Protein AF-A0A352PIX7-F1 (afdb_monomer_lite)

pLDDT: mean 81.4, std 7.2, range [50.66, 93.88]

Sequence (130 aa):
EIPVIWYGVFFGIGRALASLMLVYSGKIRDITTIYSFYKFQLILYAVFILMLATISTWWIVVIAFIVTNAFRWGLSRVDNSYMMDIIRTSKFKATLISTQAQIEHVVAAVTSFGMGFVIERVSYQYGFLY

Radius of gyration: 17.08 Å; chains: 1; bounding box: 42×29×44 Å

Secondary structure (DSSP, 8-state):
---HHHHHHHHHHHHHHHHHHHHHHHHHHHH--HHHHHHHHHHHHHHHHHHHHH---HHHHHHHHHHHHHHHHHHHHHHHHHHHHHHTT-TTHHHHHHHHHHHHHHHHHHHHHHHHHHHHHT-HHHHHH-

Foldseek 3Di:
DDPPVVVVVLVVLLVVLLVVLLVCLVVVLVVDDPVRLVVCVVVVVVVLLVQQLPDPDPVVNSVSVSVVSSVVSNSVNSVVVVLCVVCVDDPCSVVVVVVVVVVVVVVCVVLVVQLVVCCVPPHSNVSSVD

Structure (mmCIF, N/CA/C/O backbone):
data_AF-A0A352PIX7-F1
#
_entry.id   AF-A0A352PIX7-F1
#
loop_
_atom_site.group_PDB
_atom_site.id
_atom_site.type_symbol
_atom_site.label_atom_id
_atom_site.label_alt_id
_atom_site.label_comp_id
_atom_site.label_asym_id
_atom_site.label_entity_id
_atom_site.label_seq_id
_atom_site.pdbx_PDB_ins_code
_atom_site.Cartn_x
_atom_site.Cartn_y
_atom_site.Cartn_z
_atom_site.occupancy
_atom_site.B_iso_or_equiv
_atom_site.auth_seq_id
_atom_site.auth_comp_id
_atom_site.auth_asym_id
_atom_site.auth_atom_id
_atom_site.pdbx_PDB_model_num
ATOM 1 N N . GLU A 1 1 ? 22.999 1.925 -15.319 1.00 50.66 1 GLU A N 1
ATOM 2 C CA . GLU A 1 1 ? 22.885 1.079 -14.113 1.00 50.66 1 GLU A CA 1
ATOM 3 C C . GLU A 1 1 ? 22.719 1.981 -12.901 1.00 50.66 1 GLU A C 1
ATOM 5 O O . GLU A 1 1 ? 23.433 2.973 -12.804 1.00 50.66 1 GLU A O 1
ATOM 10 N N . ILE A 1 2 ? 21.734 1.715 -12.041 1.00 58.56 2 ILE A N 1
ATOM 11 C CA . ILE A 1 2 ? 21.515 2.509 -10.823 1.00 58.56 2 ILE A CA 1
ATOM 12 C C . ILE A 1 2 ? 22.416 1.915 -9.731 1.00 58.56 2 ILE A C 1
ATOM 14 O O . ILE A 1 2 ? 22.267 0.728 -9.433 1.00 58.56 2 ILE A O 1
ATOM 18 N N . PRO A 1 3 ? 23.342 2.688 -9.135 1.00 68.38 3 PRO A N 1
ATOM 19 C CA . PRO A 1 3 ? 24.206 2.182 -8.075 1.00 68.38 3 PRO A CA 1
ATOM 20 C C . PRO A 1 3 ? 23.372 1.643 -6.911 1.00 68.38 3 PRO A C 1
ATOM 22 O O . PRO A 1 3 ? 22.440 2.308 -6.461 1.00 68.38 3 PRO A O 1
ATOM 25 N N . VAL A 1 4 ? 23.742 0.471 -6.386 1.00 66.12 4 VAL A N 1
ATOM 26 C CA . VAL A 1 4 ? 23.018 -0.235 -5.307 1.00 66.12 4 VAL A CA 1
ATOM 27 C C . VAL A 1 4 ? 22.760 0.661 -4.083 1.00 66.12 4 VAL A C 1
ATOM 29 O O . VAL A 1 4 ? 21.733 0.547 -3.418 1.00 66.12 4 VAL A O 1
ATOM 32 N N . ILE A 1 5 ? 23.654 1.624 -3.844 1.00 71.88 5 ILE A N 1
ATOM 33 C CA . ILE A 1 5 ? 23.572 2.629 -2.777 1.00 71.88 5 ILE A CA 1
ATOM 34 C C . ILE A 1 5 ? 22.272 3.450 -2.858 1.00 71.88 5 ILE A C 1
ATOM 36 O O . ILE A 1 5 ? 21.654 3.725 -1.829 1.00 71.88 5 ILE A O 1
ATOM 40 N N . TRP A 1 6 ? 21.805 3.793 -4.062 1.00 74.44 6 TRP A N 1
ATOM 41 C CA . TRP A 1 6 ? 20.588 4.588 -4.238 1.00 74.44 6 TRP A CA 1
ATOM 42 C C . TRP A 1 6 ? 19.328 3.841 -3.797 1.00 74.44 6 TRP A C 1
ATOM 44 O O . TRP A 1 6 ? 18.443 4.463 -3.216 1.00 74.44 6 TRP A O 1
ATOM 54 N N . TYR A 1 7 ? 19.261 2.513 -3.962 1.00 73.75 7 TYR A N 1
ATOM 55 C CA . TYR A 1 7 ? 18.140 1.722 -3.436 1.00 73.75 7 TYR A CA 1
ATOM 56 C C . TYR A 1 7 ? 18.037 1.823 -1.912 1.00 73.75 7 TYR A C 1
ATOM 58 O O . TYR A 1 7 ? 16.937 1.972 -1.383 1.00 73.75 7 TYR A O 1
ATOM 66 N N . GLY A 1 8 ? 19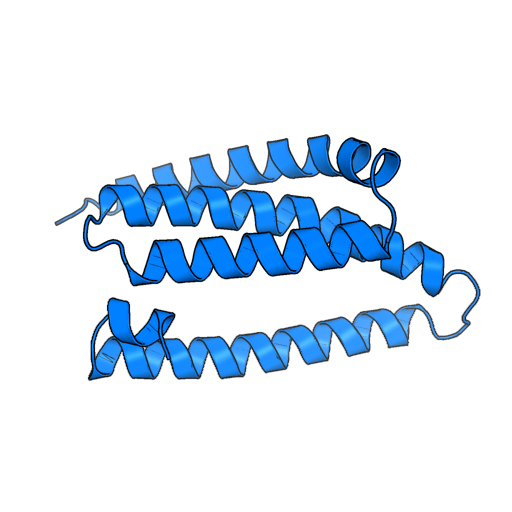.176 1.805 -1.212 1.00 77.00 8 GLY A N 1
ATOM 67 C CA . GLY A 1 8 ? 19.220 1.986 0.240 1.00 77.00 8 GLY A CA 1
ATOM 68 C C . GLY A 1 8 ? 18.703 3.360 0.672 1.00 77.00 8 GLY A C 1
ATOM 69 O O . GLY A 1 8 ? 17.886 3.453 1.588 1.00 77.00 8 GLY A O 1
ATOM 70 N N . VAL A 1 9 ? 19.110 4.419 -0.034 1.00 81.44 9 VAL A N 1
ATOM 71 C CA . VAL A 1 9 ? 18.643 5.792 0.224 1.00 81.44 9 VAL A CA 1
ATOM 72 C C . VAL A 1 9 ? 17.135 5.915 -0.008 1.00 81.44 9 VAL A C 1
ATOM 74 O O . VAL A 1 9 ? 16.418 6.409 0.862 1.00 81.44 9 VAL A O 1
ATOM 77 N N . PHE A 1 10 ? 16.626 5.408 -1.134 1.00 80.44 10 PHE A N 1
ATOM 78 C CA . PHE A 1 10 ? 15.192 5.431 -1.438 1.00 80.44 10 PHE A CA 1
ATOM 79 C C . PHE A 1 10 ? 14.368 4.632 -0.428 1.00 80.44 10 PHE A C 1
ATOM 81 O O . PHE A 1 10 ? 13.299 5.079 -0.009 1.00 80.44 10 PHE A O 1
ATOM 88 N N . PHE A 1 11 ? 14.880 3.487 0.024 1.00 79.00 11 PHE A N 1
ATOM 89 C CA . PHE A 1 11 ? 14.228 2.694 1.058 1.00 79.00 11 PHE A CA 1
ATOM 90 C C . PHE A 1 11 ? 14.185 3.431 2.402 1.00 79.00 11 PHE A C 1
ATOM 92 O O . PHE A 1 11 ? 13.144 3.453 3.059 1.00 79.00 11 PHE A O 1
ATOM 99 N N . GLY A 1 12 ? 15.284 4.087 2.789 1.00 83.94 12 GLY A N 1
ATOM 100 C CA . GLY A 1 12 ? 15.353 4.913 3.996 1.00 83.94 12 GLY A CA 1
ATOM 101 C C . GLY A 1 12 ? 14.356 6.075 3.972 1.00 83.94 12 GLY A C 1
ATOM 102 O O . GLY A 1 12 ? 13.597 6.257 4.925 1.00 83.94 12 GLY A O 1
ATOM 103 N N . ILE A 1 13 ? 14.283 6.804 2.854 1.00 85.75 13 ILE A N 1
ATOM 104 C CA . ILE A 1 13 ? 13.311 7.891 2.653 1.00 85.75 13 ILE A CA 1
ATOM 105 C C . ILE A 1 13 ? 11.877 7.354 2.716 1.00 85.75 13 ILE A C 1
ATOM 107 O O . ILE A 1 13 ? 11.029 7.939 3.389 1.00 85.75 13 ILE A O 1
ATOM 111 N N . GLY A 1 14 ? 11.607 6.209 2.083 1.00 81.81 14 GLY A N 1
ATOM 112 C CA . GLY A 1 14 ? 10.299 5.561 2.151 1.00 81.81 14 GLY A CA 1
ATOM 113 C C . GLY A 1 14 ? 9.887 5.194 3.574 1.00 81.81 14 GLY A C 1
ATOM 114 O O . GLY A 1 14 ? 8.747 5.434 3.965 1.00 81.81 14 GLY A O 1
ATOM 115 N N . ARG A 1 15 ? 10.821 4.692 4.389 1.00 83.12 15 ARG A N 1
ATOM 116 C CA . ARG A 1 15 ? 10.573 4.398 5.808 1.00 83.12 15 ARG A CA 1
ATOM 117 C C . ARG A 1 15 ? 10.323 5.657 6.636 1.00 83.12 15 ARG A C 1
ATOM 119 O O . ARG A 1 15 ? 9.441 5.632 7.491 1.00 83.12 15 ARG A O 1
ATOM 126 N N . ALA A 1 16 ? 11.045 6.743 6.370 1.00 87.19 16 ALA A N 1
ATOM 127 C CA . ALA A 1 16 ? 10.820 8.026 7.035 1.00 87.19 16 ALA A CA 1
ATOM 128 C C . ALA A 1 16 ? 9.445 8.625 6.683 1.00 87.19 16 ALA A C 1
ATOM 130 O O . ALA A 1 16 ? 8.720 9.092 7.556 1.00 87.19 16 ALA A O 1
ATOM 131 N N . LEU A 1 17 ? 9.032 8.555 5.416 1.00 85.19 17 LEU A N 1
ATOM 132 C CA . LEU A 1 17 ? 7.691 8.975 4.997 1.00 85.19 17 LEU A CA 1
ATOM 133 C C . LEU A 1 17 ? 6.595 8.089 5.596 1.00 85.19 17 LEU A C 1
ATOM 135 O O . LEU A 1 17 ? 5.566 8.595 6.040 1.00 85.19 17 LEU A O 1
ATOM 139 N N . ALA A 1 18 ? 6.821 6.776 5.655 1.00 83.31 18 ALA A N 1
ATOM 140 C CA . ALA A 1 18 ? 5.901 5.846 6.297 1.00 83.31 18 ALA A CA 1
ATOM 141 C C . ALA A 1 18 ? 5.740 6.140 7.795 1.00 83.31 18 ALA A C 1
ATOM 143 O O . ALA A 1 18 ? 4.619 6.115 8.299 1.00 83.31 18 ALA A O 1
ATOM 144 N N . SER A 1 19 ? 6.825 6.464 8.507 1.00 84.62 19 SER A N 1
ATOM 145 C CA . SER A 1 19 ? 6.742 6.826 9.926 1.00 84.62 19 SER A CA 1
ATOM 146 C C . SER A 1 19 ? 5.989 8.140 10.140 1.00 84.62 19 SER A C 1
ATOM 148 O O . SER A 1 19 ? 5.140 8.207 11.027 1.00 84.62 19 SER A O 1
ATOM 150 N N . LEU A 1 20 ? 6.207 9.148 9.289 1.00 85.25 20 LEU A N 1
ATOM 151 C CA . LEU A 1 20 ? 5.423 10.385 9.314 1.00 85.25 20 LEU A CA 1
ATOM 152 C C . LEU A 1 20 ? 3.935 10.103 9.091 1.00 85.25 20 LEU A C 1
ATOM 154 O O . LEU A 1 20 ? 3.098 10.559 9.869 1.00 85.25 20 LEU A O 1
ATOM 158 N N . MET A 1 21 ? 3.593 9.297 8.084 1.00 84.69 21 MET A N 1
ATOM 159 C CA . MET A 1 21 ? 2.197 8.941 7.823 1.00 84.69 21 MET A CA 1
ATOM 160 C C . MET A 1 21 ? 1.554 8.132 8.950 1.00 84.69 21 MET A C 1
ATOM 162 O O . MET A 1 21 ? 0.372 8.320 9.237 1.00 84.69 21 MET A O 1
ATOM 166 N N . LEU A 1 22 ? 2.317 7.289 9.648 1.00 82.44 22 LEU A N 1
ATOM 167 C CA . LEU A 1 22 ? 1.840 6.608 10.852 1.00 82.44 22 LEU A CA 1
ATOM 168 C C . LEU A 1 22 ? 1.462 7.600 11.957 1.00 82.44 22 LEU A C 1
ATOM 170 O O . LEU A 1 22 ? 0.445 7.399 12.617 1.00 82.44 22 LEU A O 1
ATOM 174 N N . VAL A 1 23 ? 2.208 8.692 12.134 1.00 83.69 23 VAL A N 1
ATOM 175 C CA . VAL A 1 23 ? 1.843 9.743 13.100 1.00 83.69 23 VAL A CA 1
ATOM 176 C C . VAL A 1 23 ? 0.553 10.456 12.679 1.00 83.69 23 VAL A C 1
ATOM 178 O O . VAL A 1 23 ? -0.327 10.688 13.507 1.00 83.69 23 VAL A O 1
ATOM 181 N N . TYR A 1 24 ? 0.395 10.754 11.388 1.00 81.75 24 TYR A N 1
ATOM 182 C CA . TYR A 1 24 ? -0.816 11.396 10.864 1.00 81.75 24 TYR A CA 1
ATOM 183 C C . TYR A 1 24 ? -2.052 10.485 10.853 1.00 81.75 24 TYR A C 1
ATOM 185 O O . TYR A 1 24 ? -3.174 10.992 10.891 1.00 81.75 24 TYR A O 1
ATOM 193 N N . SER A 1 25 ? -1.870 9.161 10.865 1.00 79.06 25 SER A N 1
ATOM 194 C CA . SER A 1 25 ? -2.962 8.180 10.822 1.00 79.06 25 SER A CA 1
ATOM 195 C C . SER A 1 25 ? -4.009 8.376 11.927 1.00 79.06 25 SER A C 1
ATOM 197 O O . SER A 1 25 ? -5.204 8.229 11.674 1.00 79.06 25 SER A O 1
ATOM 199 N N . GLY A 1 26 ? -3.590 8.802 13.125 1.00 75.94 26 GLY A N 1
ATOM 200 C CA . GLY A 1 26 ? -4.506 9.102 14.229 1.00 75.94 26 GLY A CA 1
ATOM 201 C C . GLY A 1 26 ? -5.500 10.213 13.883 1.00 75.94 26 GLY A C 1
ATOM 202 O O . GLY A 1 26 ? -6.700 10.036 14.056 1.00 75.94 26 GLY A O 1
ATOM 203 N N . LYS A 1 27 ? -5.021 11.308 13.278 1.00 78.50 27 LYS A N 1
ATOM 204 C CA . LYS A 1 27 ? -5.885 12.416 12.836 1.00 78.50 27 LYS A CA 1
ATOM 205 C C . LYS A 1 27 ? -6.834 11.997 11.713 1.00 78.50 27 LYS A C 1
ATOM 207 O O . LYS A 1 27 ? -7.969 12.456 11.670 1.00 78.50 27 LYS A O 1
ATOM 212 N N . ILE A 1 28 ? -6.381 11.128 10.804 1.00 75.50 28 ILE A N 1
ATOM 213 C CA . ILE A 1 28 ? -7.214 10.612 9.704 1.00 75.50 28 ILE A CA 1
ATOM 214 C C . ILE A 1 28 ? -8.399 9.816 10.261 1.00 75.50 28 ILE A C 1
ATOM 216 O O . ILE A 1 28 ? -9.518 9.971 9.770 1.00 75.50 28 ILE A O 1
ATOM 220 N N . ARG A 1 29 ? -8.172 9.009 11.305 1.00 75.62 29 ARG A N 1
ATOM 221 C CA . ARG A 1 29 ? -9.235 8.262 11.991 1.00 75.62 29 ARG A CA 1
ATOM 222 C C . ARG A 1 29 ? -10.282 9.190 12.601 1.00 75.62 29 ARG A C 1
ATOM 224 O O . ARG A 1 29 ? -11.466 8.937 12.420 1.00 75.62 29 ARG A O 1
ATOM 231 N N . ASP A 1 30 ? -9.856 10.244 13.294 1.00 76.62 30 ASP A N 1
ATOM 232 C CA . ASP A 1 30 ? -10.772 11.137 14.021 1.00 76.62 30 ASP A CA 1
ATOM 233 C C . ASP A 1 30 ? -11.720 11.903 13.083 1.00 76.62 30 ASP A C 1
ATOM 235 O O . ASP A 1 30 ? -12.829 12.266 13.469 1.00 76.62 30 ASP A O 1
ATOM 239 N N . ILE A 1 31 ? -11.297 12.124 11.836 1.00 79.06 31 ILE A N 1
ATOM 240 C CA . ILE A 1 31 ? -12.061 12.870 10.828 1.00 79.06 31 ILE A CA 1
ATOM 241 C C . ILE A 1 31 ? -12.936 11.939 9.970 1.00 79.06 31 ILE A C 1
ATOM 243 O O . ILE A 1 31 ? -13.926 12.379 9.384 1.00 79.06 31 ILE A O 1
ATOM 247 N N . THR A 1 32 ? -12.603 10.647 9.883 1.00 77.69 32 THR A N 1
ATOM 248 C CA . THR A 1 32 ? -13.200 9.735 8.897 1.00 77.69 32 THR A CA 1
ATOM 249 C C . THR A 1 32 ? -14.107 8.693 9.556 1.00 77.69 32 THR A C 1
ATOM 251 O O . THR A 1 32 ? -13.811 8.143 10.613 1.00 77.69 32 THR A O 1
ATOM 254 N N . THR A 1 33 ? -15.232 8.373 8.916 1.00 82.50 33 THR A N 1
ATOM 255 C CA . THR A 1 33 ? -16.083 7.236 9.302 1.00 82.50 33 THR A CA 1
ATOM 256 C C . THR A 1 33 ? -15.609 5.943 8.636 1.00 82.50 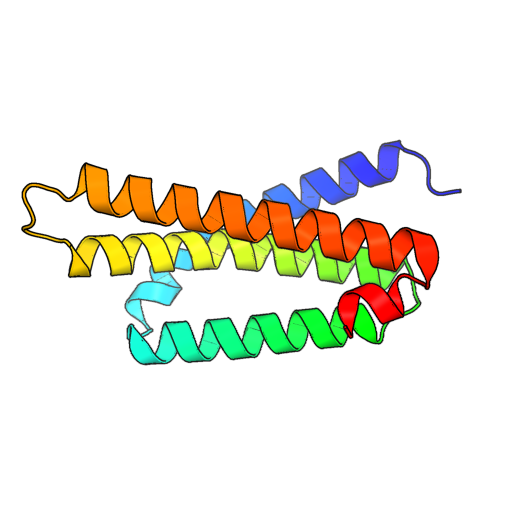33 THR A C 1
ATOM 258 O O . THR A 1 33 ? -15.051 5.982 7.542 1.00 82.50 33 THR A O 1
ATOM 261 N N . ILE A 1 34 ? -15.893 4.785 9.244 1.00 80.44 34 ILE A N 1
ATOM 262 C CA . ILE A 1 34 ? -15.476 3.455 8.747 1.00 80.44 34 ILE A CA 1
ATOM 263 C C . ILE A 1 34 ? -15.799 3.270 7.251 1.00 80.44 34 ILE A C 1
ATOM 265 O O . ILE A 1 34 ? -14.933 2.916 6.456 1.00 80.44 34 ILE A O 1
ATOM 269 N N . TYR A 1 35 ? -17.038 3.565 6.842 1.00 82.19 35 TYR A N 1
ATOM 270 C CA . TYR A 1 35 ? -17.469 3.404 5.448 1.00 82.19 35 TYR A CA 1
ATOM 271 C C . TYR A 1 35 ? -16.758 4.357 4.480 1.00 82.19 35 TYR A C 1
ATOM 273 O O . TYR A 1 35 ? -16.414 3.962 3.366 1.00 82.19 35 TYR A O 1
ATOM 281 N N . SER A 1 36 ? -16.545 5.611 4.888 1.00 84.00 36 SER A N 1
ATOM 282 C CA . SER A 1 36 ? -15.837 6.598 4.067 1.00 84.00 36 SER A CA 1
ATOM 283 C C . SER A 1 36 ? -14.360 6.226 3.916 1.00 84.00 36 SER A C 1
ATOM 285 O O . SER A 1 36 ? -13.802 6.325 2.826 1.00 84.00 36 SER A O 1
ATOM 287 N N . PHE A 1 37 ? -13.756 5.698 4.984 1.00 86.69 37 PHE A N 1
ATOM 288 C CA . PHE A 1 37 ? -12.367 5.262 5.008 1.00 86.69 37 PHE A CA 1
ATOM 289 C C . PHE A 1 37 ? -12.097 4.134 4.007 1.00 86.69 37 PHE A C 1
ATOM 291 O O . PHE A 1 37 ? -11.206 4.271 3.172 1.00 86.69 37 PHE A O 1
ATOM 298 N N . TYR A 1 38 ? -12.900 3.063 4.014 1.00 85.12 38 TYR A N 1
ATOM 299 C CA . TYR A 1 38 ? -12.704 1.957 3.068 1.00 85.12 38 TYR A CA 1
ATOM 300 C C . TYR A 1 38 ? -12.942 2.371 1.611 1.00 85.12 38 TYR A C 1
ATOM 302 O O . TYR A 1 38 ? -12.206 1.935 0.727 1.00 85.12 38 TYR A O 1
ATOM 310 N N . LYS A 1 39 ? -13.918 3.254 1.345 1.00 86.44 39 LYS A N 1
ATOM 311 C CA . LYS A 1 39 ? -14.118 3.818 -0.001 1.00 86.44 39 LYS A CA 1
ATOM 312 C C . LYS A 1 39 ? -12.907 4.630 -0.451 1.00 86.44 39 LYS A C 1
ATOM 314 O O . LYS A 1 39 ? -12.423 4.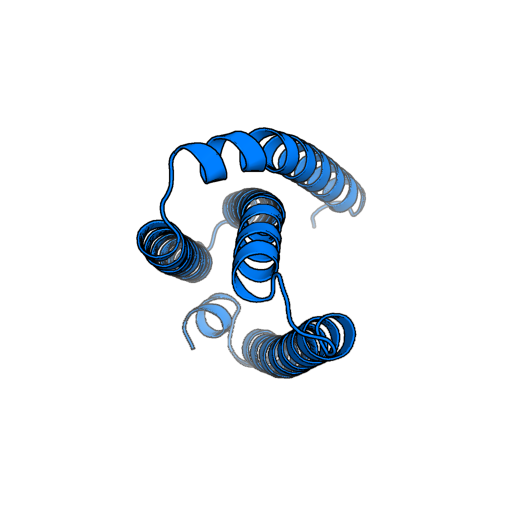432 -1.562 1.00 86.44 39 LYS A O 1
ATOM 319 N N . PHE A 1 40 ? -12.410 5.514 0.412 1.00 87.75 40 PHE A N 1
ATOM 320 C CA . PHE A 1 40 ? -11.224 6.317 0.135 1.00 87.75 40 PHE A CA 1
ATOM 321 C C . PHE A 1 40 ? -9.998 5.435 -0.117 1.00 87.75 40 PHE A C 1
ATOM 323 O O . PHE A 1 40 ? -9.305 5.626 -1.111 1.00 87.75 40 PHE A O 1
ATOM 330 N N . GLN A 1 41 ? -9.767 4.432 0.731 1.00 87.19 41 GLN A N 1
ATOM 331 C CA . GLN A 1 41 ? -8.655 3.495 0.602 1.00 87.19 41 GLN A CA 1
ATOM 332 C C . GLN A 1 41 ? -8.707 2.722 -0.723 1.00 87.19 41 GLN A C 1
ATOM 334 O O . GLN A 1 41 ? -7.687 2.600 -1.399 1.00 87.19 41 GLN A O 1
ATOM 339 N N . LEU A 1 42 ? -9.887 2.236 -1.118 1.00 87.12 42 LEU A N 1
ATOM 340 C CA . LEU A 1 42 ? -10.070 1.514 -2.377 1.00 87.12 42 LEU A CA 1
ATOM 341 C C . LEU A 1 42 ? -9.783 2.410 -3.587 1.00 87.12 42 LEU A C 1
ATOM 343 O O . LEU A 1 42 ? -9.020 2.019 -4.468 1.00 87.12 42 LEU A O 1
ATOM 347 N N . ILE A 1 43 ? -10.346 3.623 -3.609 1.00 89.62 43 ILE A N 1
ATOM 348 C CA . ILE A 1 43 ? -10.116 4.591 -4.691 1.00 89.62 43 ILE A CA 1
ATOM 349 C C . ILE A 1 43 ? -8.631 4.958 -4.766 1.00 89.62 43 ILE A C 1
ATOM 351 O O . ILE A 1 43 ? -8.049 4.952 -5.847 1.00 89.62 43 ILE A O 1
ATOM 355 N N . LEU A 1 44 ? -8.001 5.235 -3.622 1.00 89.06 44 LEU A N 1
ATOM 356 C CA . LEU A 1 44 ? -6.600 5.633 -3.554 1.00 89.06 44 LEU A CA 1
ATOM 357 C C . LEU A 1 44 ? -5.671 4.543 -4.105 1.00 89.06 44 LEU A C 1
ATOM 359 O O . LEU A 1 44 ? -4.804 4.839 -4.926 1.00 89.06 44 LEU A O 1
ATOM 363 N N . TYR A 1 45 ? -5.855 3.281 -3.701 1.00 88.12 45 TYR A N 1
ATOM 364 C CA . TYR A 1 45 ? -5.026 2.191 -4.220 1.00 88.12 45 TYR A CA 1
ATOM 365 C C . TYR A 1 45 ? -5.300 1.882 -5.688 1.00 88.12 45 TYR A C 1
ATOM 367 O O . TYR A 1 45 ? -4.349 1.604 -6.414 1.00 88.12 45 TYR A O 1
ATOM 375 N N . ALA A 1 46 ? -6.548 1.982 -6.152 1.00 86.88 46 ALA A N 1
ATOM 376 C CA . ALA A 1 46 ? -6.854 1.844 -7.574 1.00 86.88 46 ALA A CA 1
ATOM 377 C C . ALA A 1 46 ? -6.116 2.907 -8.405 1.00 86.88 46 ALA A C 1
ATOM 379 O O . ALA A 1 46 ? -5.501 2.584 -9.420 1.00 86.88 46 ALA A O 1
ATOM 380 N N . VAL A 1 47 ? -6.095 4.159 -7.933 1.00 88.00 47 VAL A N 1
ATOM 381 C CA . VAL A 1 47 ? -5.334 5.244 -8.567 1.00 88.00 47 VAL A CA 1
ATOM 382 C C . VAL A 1 47 ? -3.833 4.953 -8.554 1.00 88.00 47 VAL A C 1
ATOM 384 O O . VAL A 1 47 ? -3.185 5.127 -9.583 1.00 88.00 47 VAL A O 1
ATOM 387 N N . PHE A 1 48 ? -3.269 4.470 -7.441 1.00 86.75 48 PHE A N 1
ATOM 388 C CA . PHE A 1 48 ? -1.846 4.115 -7.392 1.00 86.75 48 PHE A CA 1
ATOM 389 C C . PHE A 1 48 ? -1.481 2.977 -8.350 1.00 86.75 48 PHE A C 1
ATOM 391 O O . PHE A 1 48 ? -0.444 3.059 -9.005 1.00 86.75 48 PHE A O 1
ATOM 398 N N . ILE A 1 49 ? -2.325 1.950 -8.479 1.00 84.50 49 ILE A N 1
ATOM 399 C CA . ILE A 1 49 ? -2.096 0.847 -9.422 1.00 84.50 49 ILE A CA 1
ATOM 400 C C . ILE A 1 49 ? -2.124 1.362 -10.866 1.00 84.50 49 ILE A C 1
ATOM 402 O O . ILE A 1 49 ? -1.187 1.106 -11.619 1.00 84.50 49 ILE A O 1
ATOM 406 N N . LEU A 1 50 ? -3.134 2.157 -11.239 1.00 84.44 50 LEU A N 1
ATOM 407 C CA . LEU A 1 50 ? -3.222 2.755 -12.578 1.00 84.44 50 LEU A CA 1
ATOM 408 C C . LEU A 1 50 ? -2.039 3.684 -12.882 1.00 84.44 50 LEU A C 1
ATOM 410 O O . LEU A 1 50 ? -1.516 3.700 -14.000 1.00 84.44 50 LEU A O 1
ATOM 414 N N . MET A 1 51 ? -1.596 4.445 -11.881 1.00 83.94 51 MET A N 1
ATOM 415 C CA . MET A 1 51 ? -0.426 5.309 -11.989 1.00 83.94 51 MET A CA 1
ATOM 416 C C . MET A 1 51 ? 0.838 4.480 -12.254 1.00 83.94 51 MET A C 1
ATOM 418 O O . MET A 1 51 ? 1.592 4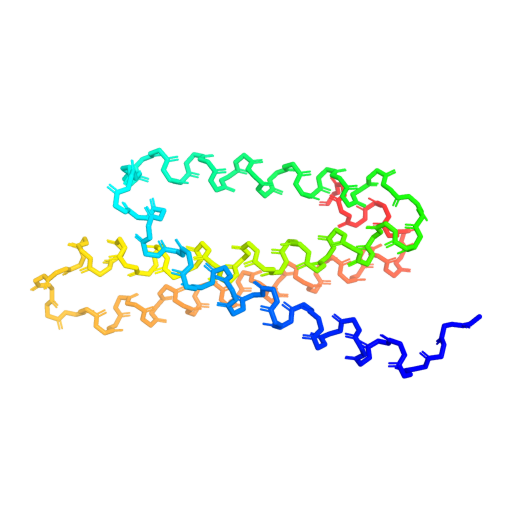.793 -13.170 1.00 83.94 51 MET A O 1
ATOM 422 N N . LEU A 1 52 ? 1.057 3.391 -11.512 1.00 81.56 52 LEU A N 1
ATOM 423 C CA . LEU A 1 52 ? 2.204 2.504 -11.733 1.00 81.56 52 LEU A CA 1
ATOM 424 C C . LEU A 1 52 ? 2.140 1.781 -13.087 1.00 81.56 52 LEU A C 1
ATOM 426 O O . LEU A 1 52 ? 3.176 1.606 -13.723 1.00 81.56 52 LEU A O 1
ATOM 430 N N . ALA A 1 53 ? 0.946 1.426 -13.566 1.00 79.12 53 ALA A N 1
ATOM 431 C CA . ALA A 1 53 ? 0.766 0.746 -14.848 1.00 79.12 53 ALA A CA 1
ATOM 432 C C . ALA A 1 53 ? 1.083 1.633 -16.070 1.00 79.12 53 ALA A C 1
ATOM 434 O O . ALA A 1 53 ? 1.547 1.139 -17.097 1.00 79.12 53 ALA A O 1
ATOM 435 N N . THR A 1 54 ? 0.839 2.943 -15.977 1.00 79.62 54 THR A N 1
ATOM 436 C CA . THR A 1 54 ? 0.968 3.881 -17.111 1.00 79.62 54 THR A CA 1
ATOM 437 C C . THR A 1 54 ? 2.346 4.535 -17.226 1.00 79.62 54 THR A C 1
ATOM 439 O O . THR A 1 54 ? 2.704 5.042 -18.290 1.00 79.62 54 THR A O 1
ATOM 442 N N . ILE A 1 55 ? 3.148 4.517 -16.163 1.00 81.50 55 ILE A N 1
ATOM 443 C CA . ILE A 1 55 ? 4.421 5.239 -16.103 1.00 81.50 55 ILE A CA 1
ATOM 444 C C . ILE A 1 55 ? 5.576 4.344 -16.559 1.00 81.50 55 ILE A C 1
ATOM 446 O O . ILE A 1 55 ? 5.827 3.284 -15.997 1.00 81.50 55 ILE A O 1
ATOM 450 N N . SER A 1 56 ? 6.333 4.807 -17.555 1.00 70.25 56 SER A N 1
ATOM 451 C CA . SER A 1 56 ? 7.546 4.141 -18.061 1.00 70.25 56 SER A CA 1
ATOM 452 C C . SER A 1 56 ? 8.850 4.721 -17.492 1.00 70.25 56 SER A C 1
ATOM 454 O O . SER A 1 56 ? 9.910 4.102 -17.590 1.00 70.25 56 SER A O 1
ATOM 456 N N . THR A 1 57 ? 8.796 5.904 -16.874 1.00 79.75 57 THR A N 1
ATOM 457 C CA . THR A 1 57 ? 9.976 6.599 -16.341 1.00 79.75 57 THR A CA 1
ATOM 458 C C . THR A 1 57 ? 10.372 6.059 -14.968 1.00 79.75 57 THR A C 1
ATOM 460 O O . THR A 1 57 ? 9.651 6.247 -13.987 1.00 79.75 57 THR A O 1
ATOM 463 N N . TRP A 1 58 ? 11.569 5.478 -14.865 1.00 75.38 58 TRP A N 1
ATOM 464 C CA . TRP A 1 58 ? 12.043 4.810 -13.645 1.00 75.38 58 TRP A CA 1
ATOM 465 C C . TRP A 1 58 ? 12.041 5.695 -12.385 1.00 75.38 58 TRP A C 1
ATOM 467 O O . TRP A 1 58 ? 11.625 5.238 -11.324 1.00 75.38 58 TRP A O 1
ATOM 477 N N . TRP A 1 59 ? 12.440 6.970 -12.485 1.00 76.38 59 TRP A N 1
ATOM 478 C CA . TRP A 1 59 ? 12.434 7.896 -11.340 1.00 76.38 59 TRP A CA 1
ATOM 479 C C . TRP A 1 59 ? 11.028 8.093 -10.768 1.00 76.38 59 TRP A C 1
ATOM 481 O O . TRP A 1 59 ? 10.840 8.140 -9.554 1.00 76.38 59 TRP A O 1
ATOM 491 N N . ILE A 1 60 ? 10.032 8.191 -11.650 1.00 80.00 60 ILE A N 1
ATOM 492 C CA . ILE A 1 60 ? 8.646 8.434 -11.257 1.00 80.00 60 ILE A CA 1
ATOM 493 C C . ILE A 1 60 ? 8.058 7.171 -10.618 1.00 80.00 60 ILE A C 1
ATOM 495 O O . ILE A 1 60 ? 7.357 7.272 -9.615 1.00 80.00 60 ILE A O 1
ATOM 499 N N . VAL A 1 61 ? 8.420 5.985 -11.120 1.00 79.94 61 VAL A N 1
ATOM 500 C CA . VAL A 1 61 ? 8.059 4.699 -10.502 1.00 79.94 61 VAL A CA 1
ATOM 501 C C . VAL A 1 61 ? 8.593 4.601 -9.071 1.00 79.94 61 VAL A C 1
ATOM 503 O O . VAL A 1 61 ? 7.852 4.226 -8.164 1.00 79.94 61 VAL A O 1
ATOM 506 N N . VAL A 1 62 ? 9.853 4.984 -8.837 1.00 80.50 62 VAL A N 1
ATOM 507 C CA . VAL A 1 62 ? 10.458 4.951 -7.492 1.00 80.50 62 VAL A CA 1
ATOM 508 C C . VAL A 1 62 ? 9.727 5.891 -6.531 1.00 80.50 62 VAL A C 1
ATOM 510 O O . VAL A 1 62 ? 9.399 5.494 -5.412 1.00 80.50 62 VAL A O 1
ATOM 513 N N . ILE A 1 63 ? 9.425 7.118 -6.962 1.00 83.62 63 ILE A N 1
ATOM 514 C CA . ILE A 1 63 ? 8.683 8.086 -6.141 1.00 83.62 63 ILE A CA 1
ATOM 515 C C . ILE A 1 63 ? 7.267 7.575 -5.853 1.00 83.62 63 ILE A C 1
ATOM 517 O O . ILE A 1 63 ? 6.837 7.580 -4.699 1.00 83.62 63 ILE A O 1
ATOM 521 N N . ALA A 1 64 ? 6.558 7.081 -6.870 1.00 84.88 64 ALA A N 1
ATOM 522 C CA . ALA A 1 64 ? 5.222 6.515 -6.712 1.00 84.88 64 ALA A CA 1
ATOM 523 C C . ALA A 1 64 ? 5.225 5.319 -5.749 1.00 84.88 64 ALA A C 1
ATOM 525 O O . ALA A 1 64 ? 4.341 5.208 -4.899 1.00 84.88 64 ALA A O 1
ATOM 526 N N . PHE A 1 65 ? 6.251 4.466 -5.808 1.00 82.31 65 PHE A N 1
ATOM 527 C CA . PHE A 1 65 ? 6.420 3.348 -4.884 1.00 82.31 65 PHE A CA 1
ATOM 528 C C . PHE A 1 65 ? 6.636 3.817 -3.441 1.00 82.31 65 PHE A C 1
ATOM 530 O O . PHE A 1 65 ? 5.983 3.309 -2.529 1.00 82.31 65 PHE A O 1
ATOM 537 N N . ILE A 1 66 ? 7.503 4.812 -3.226 1.00 86.12 66 ILE A N 1
ATOM 538 C CA . ILE A 1 66 ? 7.743 5.418 -1.907 1.00 86.12 66 ILE A CA 1
ATOM 539 C C . ILE A 1 66 ? 6.439 5.967 -1.319 1.00 86.12 66 ILE A C 1
ATOM 541 O O . ILE A 1 66 ? 6.101 5.671 -0.170 1.00 86.12 66 ILE A O 1
ATOM 545 N N . VAL A 1 67 ? 5.689 6.729 -2.116 1.00 86.88 67 VAL A N 1
ATOM 546 C CA . VAL A 1 67 ? 4.415 7.325 -1.701 1.00 86.88 67 VAL A CA 1
ATOM 547 C C . VAL A 1 67 ? 3.396 6.233 -1.374 1.00 86.88 67 VAL A C 1
ATOM 549 O O . VAL A 1 67 ? 2.822 6.237 -0.286 1.00 86.88 67 VAL A O 1
ATOM 552 N N . THR A 1 68 ? 3.232 5.249 -2.259 1.00 86.75 68 THR A N 1
ATOM 553 C CA . THR A 1 68 ? 2.311 4.119 -2.055 1.00 86.75 68 THR A CA 1
ATOM 554 C C . THR A 1 68 ? 2.649 3.355 -0.775 1.00 86.75 68 THR A C 1
ATOM 556 O O . THR A 1 68 ? 1.758 3.010 0.001 1.00 86.75 68 THR A O 1
ATOM 559 N N . ASN A 1 69 ? 3.939 3.130 -0.503 1.00 86.19 69 ASN A N 1
ATOM 560 C CA . ASN A 1 69 ? 4.392 2.461 0.712 1.00 86.19 69 ASN A CA 1
ATOM 561 C C . ASN A 1 69 ? 4.041 3.274 1.968 1.00 86.19 69 ASN A C 1
ATOM 563 O O . ASN A 1 69 ? 3.500 2.722 2.925 1.00 86.19 69 ASN A O 1
ATOM 567 N N . ALA A 1 70 ? 4.280 4.588 1.947 1.00 86.31 70 ALA A N 1
ATOM 568 C CA . ALA A 1 70 ? 3.967 5.467 3.069 1.00 86.31 70 ALA A CA 1
ATOM 569 C C . ALA A 1 70 ? 2.464 5.492 3.389 1.00 86.31 70 ALA A C 1
ATOM 571 O O . ALA A 1 70 ? 2.077 5.332 4.550 1.00 86.31 70 ALA A O 1
ATOM 572 N N . PHE A 1 71 ? 1.616 5.611 2.362 1.00 86.75 71 PHE A N 1
ATOM 573 C CA . PHE A 1 71 ? 0.164 5.514 2.521 1.00 86.75 71 PHE A CA 1
ATOM 574 C C . PHE A 1 71 ? -0.264 4.137 3.029 1.00 86.75 71 PHE A C 1
ATOM 576 O O . PHE A 1 71 ? -1.115 4.063 3.914 1.00 86.75 71 PHE A O 1
ATOM 583 N N . ARG A 1 72 ? 0.362 3.055 2.548 1.00 87.12 72 ARG A N 1
ATOM 584 C CA . ARG A 1 72 ? 0.068 1.695 3.012 1.00 87.12 72 ARG A CA 1
ATOM 585 C C . ARG A 1 72 ? 0.263 1.528 4.509 1.00 87.12 72 ARG A C 1
ATOM 587 O O . ARG A 1 72 ? -0.630 1.016 5.184 1.00 87.12 72 ARG A O 1
ATOM 594 N N . TRP A 1 73 ? 1.393 1.987 5.037 1.00 84.69 73 TRP A N 1
ATOM 595 C CA . TRP A 1 73 ? 1.651 1.936 6.475 1.00 84.69 73 TRP A CA 1
ATOM 596 C C . TRP A 1 73 ? 0.701 2.838 7.268 1.00 84.69 73 TRP A C 1
ATOM 598 O O . TRP A 1 73 ? 0.133 2.389 8.263 1.00 84.69 73 TRP A O 1
ATOM 608 N N . GLY A 1 74 ? 0.485 4.077 6.814 1.00 84.88 74 GLY A N 1
ATOM 609 C CA . GLY A 1 74 ? -0.412 5.021 7.483 1.00 84.88 74 GLY A CA 1
ATOM 610 C C . GLY A 1 74 ? -1.854 4.514 7.578 1.00 84.88 74 GLY A C 1
ATOM 611 O O . GLY A 1 74 ? -2.433 4.494 8.662 1.00 84.88 74 GLY A O 1
ATOM 612 N N . LEU A 1 75 ? -2.424 4.046 6.464 1.00 86.31 75 LEU A N 1
ATOM 613 C CA . LEU A 1 75 ? -3.809 3.568 6.403 1.00 86.31 75 LEU A CA 1
ATOM 614 C C . LEU A 1 75 ? -3.997 2.229 7.128 1.00 86.31 75 LEU A C 1
ATOM 616 O O . LEU A 1 75 ? -5.000 2.053 7.813 1.00 86.31 75 LEU A O 1
ATOM 620 N N . SER A 1 76 ? -3.018 1.318 7.075 1.00 85.94 76 SER A N 1
ATOM 621 C CA . SER A 1 76 ? -3.088 0.044 7.809 1.00 85.94 76 SER A CA 1
ATOM 622 C C . SER A 1 76 ? -3.238 0.245 9.324 1.00 85.94 76 SER A C 1
ATOM 624 O O . SER A 1 76 ? -3.893 -0.548 10.003 1.00 85.94 76 SER A O 1
ATOM 626 N N . ARG A 1 77 ? -2.684 1.328 9.888 1.00 85.00 77 ARG A N 1
ATOM 627 C CA . ARG A 1 77 ? -2.871 1.646 11.311 1.00 85.00 77 ARG A CA 1
ATOM 628 C C . ARG A 1 77 ? -4.313 2.036 11.636 1.00 85.00 77 ARG A C 1
ATOM 630 O O . ARG A 1 77 ? -4.820 1.643 12.687 1.00 85.00 77 ARG A O 1
ATOM 637 N N . VAL A 1 78 ? -4.955 2.786 10.745 1.00 85.25 78 VAL A N 1
ATOM 638 C CA . VAL A 1 78 ? -6.357 3.201 10.880 1.00 85.25 78 VAL A CA 1
ATOM 639 C C . VAL A 1 78 ? -7.287 1.995 10.745 1.00 85.25 78 VAL A C 1
ATOM 641 O O . VAL A 1 78 ? -8.153 1.799 11.594 1.00 85.25 78 VAL A O 1
ATOM 644 N N . ASP A 1 79 ? -7.043 1.144 9.749 1.00 85.19 79 ASP A N 1
ATOM 645 C CA . ASP A 1 79 ? -7.783 -0.099 9.509 1.00 85.19 79 ASP A CA 1
ATOM 646 C C . ASP A 1 79 ? -7.755 -1.035 10.729 1.00 85.19 79 ASP A C 1
ATOM 648 O O . ASP A 1 79 ? -8.796 -1.408 11.272 1.00 85.19 79 ASP A O 1
ATOM 652 N N . ASN A 1 80 ? -6.559 -1.291 11.271 1.00 85.06 80 ASN A N 1
ATOM 653 C CA . ASN A 1 80 ? -6.396 -2.059 12.506 1.00 85.06 80 ASN A CA 1
ATOM 654 C C . ASN A 1 80 ? -7.165 -1.450 13.686 1.00 85.06 80 ASN A C 1
ATOM 656 O O . ASN A 1 80 ? -7.687 -2.181 14.529 1.00 85.06 80 ASN A O 1
ATOM 660 N N . SER A 1 81 ? -7.238 -0.118 13.763 1.00 84.19 81 SER A N 1
ATOM 661 C CA . SER A 1 81 ? -7.986 0.563 14.815 1.00 84.19 81 SER A CA 1
ATOM 662 C C . SER A 1 81 ? -9.494 0.352 14.675 1.00 84.19 81 SER A C 1
ATOM 664 O O . SER A 1 81 ? -10.145 0.064 15.678 1.00 84.19 81 SER A O 1
ATOM 666 N N . TYR A 1 82 ? -10.046 0.454 13.462 1.00 84.38 82 TYR A N 1
ATOM 667 C CA . TYR A 1 82 ? -11.466 0.184 13.217 1.00 84.38 82 TYR A CA 1
ATOM 668 C C . TYR A 1 82 ? -11.817 -1.285 13.451 1.00 84.38 82 TYR A C 1
ATOM 670 O O . TYR A 1 82 ? -12.827 -1.578 14.089 1.00 84.38 82 TYR A O 1
ATOM 678 N N . MET A 1 83 ? -10.956 -2.215 13.032 1.00 82.62 83 MET A N 1
ATOM 679 C CA . MET A 1 83 ? -11.121 -3.638 13.330 1.00 82.62 83 MET A CA 1
ATOM 680 C C . MET A 1 83 ? -11.195 -3.889 14.845 1.00 82.62 83 MET A C 1
ATOM 682 O O . MET A 1 83 ? -12.040 -4.648 15.323 1.00 82.62 83 MET A O 1
ATOM 686 N N . MET A 1 84 ? -10.350 -3.212 15.626 1.00 84.88 84 MET A N 1
ATOM 687 C CA . MET A 1 84 ? -10.351 -3.329 17.086 1.00 84.88 84 MET A CA 1
ATOM 688 C C . MET A 1 84 ? -11.642 -2.804 17.726 1.00 84.88 84 MET A C 1
ATOM 690 O O . MET A 1 84 ? -12.105 -3.383 18.714 1.00 84.88 84 MET A O 1
ATOM 694 N N . ASP A 1 85 ? -12.220 -1.742 17.159 1.00 82.62 85 ASP A N 1
ATOM 695 C CA . ASP A 1 85 ? -13.502 -1.180 17.590 1.00 82.62 85 ASP A CA 1
ATOM 696 C C . ASP A 1 85 ? -14.677 -2.117 17.271 1.00 82.62 85 ASP A C 1
ATOM 698 O O . ASP A 1 85 ? -15.573 -2.264 18.101 1.00 82.62 85 ASP A O 1
ATOM 702 N N . ILE A 1 86 ? -14.650 -2.798 16.119 1.00 80.75 86 ILE A N 1
ATOM 703 C CA . ILE A 1 86 ? -15.684 -3.761 15.704 1.00 80.75 86 ILE A CA 1
ATOM 704 C C . ILE A 1 86 ? -15.634 -5.030 16.565 1.00 80.75 86 ILE A C 1
ATOM 706 O O . ILE A 1 86 ? -16.664 -5.511 17.033 1.00 80.75 86 ILE A O 1
ATOM 710 N N . ILE A 1 87 ? -14.437 -5.573 16.809 1.00 81.19 87 ILE A N 1
ATOM 711 C CA . ILE A 1 87 ? -14.270 -6.846 17.527 1.00 81.19 87 ILE A CA 1
ATOM 712 C C . ILE A 1 87 ? -14.469 -6.689 19.047 1.00 81.19 87 ILE A C 1
ATOM 714 O O . ILE A 1 87 ? -14.742 -7.690 19.708 1.00 81.19 87 ILE A O 1
ATOM 718 N N . ARG A 1 88 ? -14.328 -5.461 19.589 1.00 71.44 88 ARG A N 1
ATOM 719 C CA . ARG A 1 88 ? -14.402 -4.990 20.998 1.00 71.44 88 ARG A CA 1
ATOM 720 C C . ARG A 1 88 ? -14.638 -6.023 22.117 1.00 71.44 88 ARG A C 1
ATOM 722 O O . ARG A 1 88 ? -13.856 -6.037 23.063 1.00 71.44 88 ARG A O 1
ATOM 729 N N . THR A 1 89 ? -15.691 -6.840 22.055 1.00 68.69 89 THR A N 1
ATOM 730 C CA . THR A 1 89 ? -16.160 -7.731 23.134 1.00 68.69 89 THR A CA 1
ATOM 731 C C . THR A 1 89 ? -15.991 -9.240 22.886 1.00 68.69 89 THR A C 1
ATOM 733 O O . THR A 1 89 ? -16.314 -10.036 23.767 1.00 68.69 89 THR A O 1
ATOM 736 N N . SER A 1 90 ? -15.490 -9.679 21.725 1.00 75.75 90 SER A N 1
ATOM 737 C CA . SER A 1 90 ? -15.399 -11.114 21.404 1.00 75.75 90 SER A CA 1
ATOM 738 C C . SER A 1 90 ? -14.311 -11.841 22.207 1.00 75.75 90 SER A C 1
ATOM 740 O O . SER A 1 90 ? -13.145 -11.440 22.200 1.00 75.75 90 SER A O 1
ATOM 742 N N . LYS A 1 91 ? -14.655 -12.987 22.820 1.00 77.69 91 LYS A N 1
ATOM 743 C CA . LYS A 1 91 ? -13.688 -13.895 23.478 1.00 77.69 91 LYS A CA 1
ATOM 744 C C . LYS A 1 91 ? -12.637 -14.456 22.510 1.00 77.69 91 LYS A C 1
ATOM 746 O O . LYS A 1 91 ? -11.542 -14.798 22.938 1.00 77.69 91 LYS A O 1
ATOM 751 N N . PHE A 1 92 ? -12.945 -14.507 21.212 1.00 82.06 92 PHE A N 1
ATOM 752 C CA . PHE A 1 92 ? -12.059 -15.022 20.160 1.00 82.06 92 PHE A CA 1
ATOM 753 C C . PHE A 1 92 ? -11.317 -13.915 19.399 1.00 82.06 92 PHE A C 1
ATOM 755 O O . PHE A 1 92 ? -10.837 -14.136 18.291 1.00 82.06 92 PHE A O 1
ATOM 762 N N . LYS A 1 93 ? -11.209 -12.712 19.976 1.00 82.56 93 LYS A N 1
ATOM 763 C CA . LYS A 1 93 ? -10.567 -11.545 19.352 1.00 82.56 93 LYS A CA 1
ATOM 764 C C . LYS A 1 93 ? -9.183 -11.844 18.771 1.00 82.56 93 LYS A C 1
ATOM 766 O O . LYS A 1 93 ? -8.916 -11.488 17.628 1.00 82.56 93 LYS A O 1
ATOM 771 N N . ALA A 1 94 ? -8.323 -12.509 19.542 1.00 83.06 94 ALA A N 1
ATOM 772 C CA . ALA A 1 94 ? -6.973 -12.850 19.098 1.00 83.06 94 ALA A CA 1
ATOM 773 C C . ALA A 1 94 ? -6.989 -13.791 17.881 1.00 83.06 94 ALA A C 1
ATOM 775 O O . ALA A 1 94 ? -6.2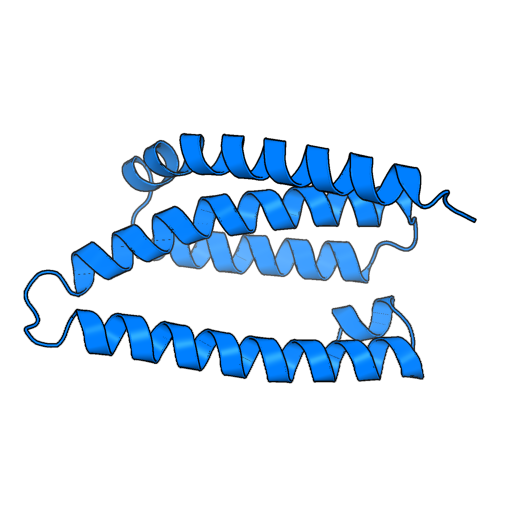44 -13.574 16.931 1.00 83.06 94 ALA A O 1
ATOM 776 N N . THR A 1 95 ? -7.881 -14.786 17.886 1.00 86.62 95 THR A N 1
ATOM 777 C CA . THR A 1 95 ? -8.050 -15.743 16.786 1.00 86.62 95 THR A CA 1
ATOM 778 C C . THR A 1 95 ? -8.604 -15.083 15.528 1.00 86.62 95 THR A C 1
ATOM 780 O O . THR A 1 95 ? -8.158 -15.391 14.428 1.00 86.62 95 THR A O 1
ATOM 783 N N . LEU A 1 96 ? -9.556 -14.156 15.664 1.00 84.44 96 LEU A N 1
ATOM 784 C CA . LEU A 1 96 ? -10.119 -13.427 14.524 1.00 84.44 96 LEU A CA 1
ATOM 785 C C . LEU A 1 96 ? -9.057 -12.564 13.835 1.00 84.44 96 LEU A C 1
ATOM 787 O O . LEU A 1 96 ? -8.894 -12.648 12.621 1.00 84.44 96 LEU A O 1
ATOM 791 N N . ILE A 1 97 ? -8.282 -11.810 14.619 1.00 85.81 97 ILE A N 1
ATOM 792 C CA . ILE A 1 97 ? -7.198 -10.967 14.098 1.00 85.81 97 ILE A CA 1
ATOM 793 C C . ILE A 1 97 ? -6.118 -11.825 13.426 1.00 85.81 97 ILE A C 1
ATOM 795 O O . ILE A 1 97 ? -5.658 -11.498 12.334 1.00 85.81 97 ILE A O 1
ATOM 799 N N . SER A 1 98 ? -5.719 -12.941 14.045 1.00 86.69 98 SER A N 1
ATOM 800 C CA . SER A 1 98 ? -4.682 -13.809 13.476 1.00 86.69 98 SER A CA 1
ATOM 801 C C . SER A 1 98 ? -5.144 -14.546 12.219 1.00 86.69 98 SER A C 1
ATOM 803 O O . SER A 1 98 ? -4.339 -14.769 11.317 1.00 86.69 98 SER A O 1
ATOM 805 N N . THR A 1 99 ? -6.423 -14.917 12.135 1.00 87.88 99 THR A N 1
ATOM 806 C CA . THR A 1 99 ? -6.995 -15.559 10.943 1.00 87.88 99 THR A CA 1
ATOM 807 C C . THR A 1 99 ? -7.051 -14.577 9.780 1.00 87.88 99 THR A C 1
ATOM 809 O O . THR A 1 99 ? -6.639 -14.921 8.676 1.00 87.88 99 THR A O 1
ATOM 812 N N . GLN A 1 100 ? -7.479 -13.335 10.026 1.00 87.38 100 GLN A N 1
ATOM 813 C CA . GLN A 1 100 ? -7.452 -12.291 9.003 1.00 87.38 100 GLN A CA 1
ATOM 814 C C . GLN A 1 100 ? -6.031 -12.054 8.481 1.00 87.38 100 GLN A C 1
ATOM 816 O O . GLN A 1 100 ? -5.817 -12.090 7.272 1.00 87.38 100 GLN A O 1
ATOM 821 N N . ALA A 1 101 ? -5.050 -11.886 9.373 1.00 86.88 101 ALA A N 1
ATOM 822 C CA . ALA A 1 101 ? -3.660 -11.683 8.969 1.00 86.88 101 ALA A CA 1
ATOM 823 C C . ALA A 1 101 ? -3.125 -12.852 8.119 1.00 86.88 101 ALA A C 1
ATOM 825 O O . ALA A 1 101 ? -2.420 -12.639 7.135 1.00 86.88 101 ALA A O 1
ATOM 826 N N . GLN A 1 102 ? -3.491 -14.095 8.449 1.00 91.62 102 GLN A N 1
ATOM 827 C CA . GLN A 1 102 ? -3.124 -15.263 7.643 1.00 91.62 102 GLN A CA 1
ATOM 828 C C . GLN A 1 102 ? -3.737 -15.216 6.241 1.00 91.62 102 GLN A C 1
ATOM 830 O O . GLN A 1 102 ? -3.025 -15.458 5.268 1.00 91.62 102 GLN A O 1
ATOM 835 N N . ILE A 1 103 ? -5.022 -14.868 6.122 1.00 90.69 103 ILE A N 1
ATOM 836 C CA . ILE A 1 103 ? -5.684 -14.707 4.820 1.00 90.69 103 ILE A CA 1
ATOM 837 C C . ILE A 1 103 ? -4.975 -13.623 4.002 1.00 90.69 103 ILE A C 1
ATOM 839 O O . ILE A 1 103 ? -4.652 -13.852 2.838 1.00 90.69 103 ILE A O 1
ATOM 843 N N . GLU A 1 104 ? -4.665 -12.477 4.610 1.00 88.56 104 GLU A N 1
ATOM 844 C CA . GLU A 1 104 ? -3.931 -11.393 3.952 1.00 88.56 104 GLU A CA 1
ATOM 845 C C . GLU A 1 104 ? -2.554 -11.848 3.453 1.00 88.56 104 GLU A C 1
ATOM 847 O O . GLU A 1 104 ? -2.179 -11.540 2.321 1.00 88.56 104 GLU A O 1
ATOM 852 N N . HIS A 1 105 ? -1.807 -12.614 4.253 1.00 90.81 105 HIS A N 1
ATOM 853 C CA . HIS A 1 105 ? -0.509 -13.153 3.847 1.00 90.81 105 HIS A CA 1
ATOM 854 C C . HIS A 1 105 ? -0.617 -14.149 2.691 1.00 90.81 105 HIS A C 1
ATOM 856 O O . HIS A 1 105 ? 0.199 -14.092 1.771 1.00 90.81 105 HIS A O 1
ATOM 862 N N . VAL A 1 106 ? -1.622 -15.028 2.707 1.00 93.88 106 VAL A N 1
ATOM 863 C CA . VAL A 1 106 ? -1.864 -15.985 1.618 1.00 93.88 106 VAL A CA 1
ATOM 864 C C . VAL A 1 106 ? -2.210 -15.247 0.327 1.00 93.88 106 VAL A C 1
ATOM 866 O O . VAL A 1 106 ? -1.586 -15.498 -0.702 1.00 93.88 106 VAL A O 1
ATOM 869 N N . VAL A 1 107 ? -3.141 -14.291 0.382 1.00 90.38 107 VAL A N 1
ATOM 870 C CA . VAL A 1 107 ? -3.515 -13.476 -0.783 1.00 90.38 107 VAL A CA 1
ATOM 871 C C . VAL A 1 107 ? -2.305 -12.701 -1.304 1.00 90.38 107 VAL A C 1
ATOM 873 O O . VAL A 1 107 ? -2.019 -12.741 -2.496 1.00 90.38 107 VAL A O 1
ATOM 876 N N . ALA A 1 108 ? -1.533 -12.057 -0.426 1.00 87.88 108 ALA A N 1
ATOM 877 C CA . ALA A 1 108 ? -0.334 -11.322 -0.821 1.00 87.88 108 ALA A CA 1
ATOM 878 C C . ALA A 1 108 ? 0.729 -12.226 -1.468 1.00 87.88 108 ALA A C 1
ATOM 880 O O . ALA A 1 108 ? 1.384 -11.808 -2.423 1.00 87.88 108 ALA A O 1
ATOM 881 N N . ALA A 1 109 ? 0.898 -13.458 -0.989 1.00 89.12 109 ALA A N 1
ATOM 882 C CA . ALA A 1 109 ? 1.838 -14.412 -1.568 1.00 89.12 109 ALA A CA 1
ATOM 883 C C . ALA A 1 109 ? 1.396 -14.854 -2.970 1.00 89.12 109 ALA A C 1
ATOM 885 O O . ALA A 1 109 ? 2.191 -14.796 -3.905 1.00 89.12 109 ALA A O 1
ATOM 886 N N . VAL A 1 110 ? 0.121 -15.215 -3.138 1.00 90.69 110 VAL A N 1
ATOM 887 C CA . VAL A 1 110 ? -0.433 -15.627 -4.438 1.00 90.69 110 VAL A CA 1
ATOM 888 C C . VAL A 1 110 ? -0.352 -14.484 -5.450 1.00 90.69 110 VAL A C 1
ATOM 890 O O . VAL A 1 110 ? 0.151 -14.679 -6.555 1.00 90.69 110 VAL A O 1
ATOM 893 N N . THR A 1 111 ? -0.772 -13.278 -5.063 1.00 86.38 111 THR A N 1
ATOM 894 C CA . THR A 1 111 ? -0.741 -12.108 -5.949 1.00 86.38 111 THR A CA 1
ATOM 895 C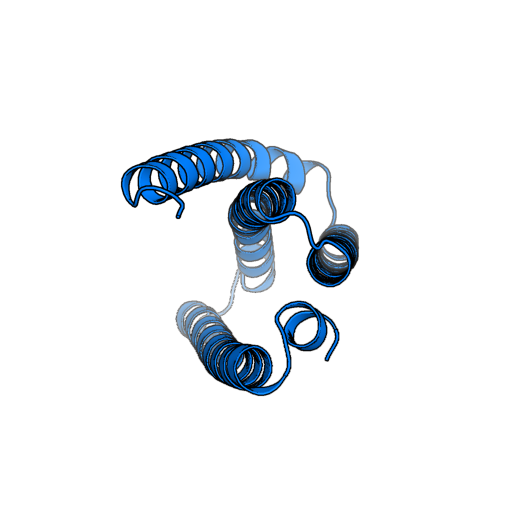 C . THR A 1 111 ? 0.685 -11.687 -6.287 1.00 86.38 111 THR A C 1
ATOM 897 O O . THR A 1 111 ? 0.964 -11.388 -7.443 1.00 86.38 111 THR A O 1
ATOM 900 N N . SER A 1 112 ? 1.612 -11.685 -5.322 1.00 85.25 112 SER A N 1
ATOM 901 C CA . SER A 1 112 ? 3.005 -11.296 -5.595 1.00 85.25 112 SER A CA 1
ATOM 902 C C . SER A 1 112 ? 3.727 -12.303 -6.488 1.00 85.25 112 SER A C 1
ATOM 904 O O . SER A 1 112 ? 4.481 -11.895 -7.369 1.00 85.25 112 SER A O 1
ATOM 906 N N . PHE A 1 113 ? 3.451 -13.599 -6.322 1.00 86.31 113 PHE A N 1
ATOM 907 C CA . PHE A 1 113 ? 3.954 -14.634 -7.218 1.00 86.31 113 PHE A CA 1
ATOM 908 C C . PHE A 1 113 ? 3.376 -14.486 -8.631 1.00 86.31 113 PHE A C 1
ATOM 910 O O . PHE A 1 113 ? 4.130 -14.484 -9.603 1.00 86.31 113 PHE A O 1
ATOM 917 N N . GLY A 1 114 ? 2.056 -14.293 -8.747 1.00 84.69 114 GLY A N 1
ATOM 918 C CA . GLY A 1 114 ? 1.383 -14.067 -10.028 1.00 84.69 114 GLY A CA 1
ATOM 919 C C . GLY A 1 114 ? 1.917 -12.835 -10.759 1.00 84.69 114 GLY A C 1
ATOM 920 O O . GLY A 1 114 ? 2.335 -12.936 -11.911 1.00 84.69 114 GLY A O 1
ATOM 921 N N . MET A 1 115 ? 1.999 -11.694 -10.070 1.00 82.06 115 MET A N 1
ATOM 922 C CA . MET A 1 115 ? 2.569 -10.464 -10.626 1.00 82.06 115 MET A CA 1
ATOM 923 C C . MET A 1 115 ? 4.032 -10.650 -11.032 1.00 82.06 115 MET A C 1
ATOM 925 O O . MET A 1 115 ? 4.407 -10.258 -12.132 1.00 82.06 115 MET A O 1
ATOM 929 N N . GLY A 1 116 ? 4.858 -11.276 -10.187 1.00 82.69 116 GLY A N 1
ATOM 930 C CA . GLY A 1 116 ? 6.263 -11.540 -10.504 1.00 82.69 116 GLY A CA 1
ATOM 931 C C . GLY A 1 116 ? 6.426 -12.359 -11.786 1.00 82.69 116 GLY A C 1
ATOM 932 O O . GLY A 1 116 ? 7.217 -11.993 -12.653 1.00 82.69 116 GLY A O 1
ATOM 933 N N . PHE A 1 117 ? 5.612 -13.404 -11.947 1.00 83.56 117 PHE A N 1
ATOM 934 C CA . PHE A 1 117 ? 5.605 -14.241 -13.144 1.00 83.56 117 PHE A CA 1
ATOM 935 C C . PHE A 1 117 ? 5.203 -13.462 -14.410 1.00 83.56 117 PHE A C 1
ATOM 937 O O . PHE A 1 117 ? 5.845 -13.598 -15.453 1.00 83.56 117 PHE A O 1
ATOM 944 N N . VAL A 1 118 ? 4.169 -12.616 -14.333 1.00 81.69 118 VAL A N 1
ATOM 945 C CA . VAL A 1 118 ? 3.712 -11.796 -15.473 1.00 81.69 118 VAL A CA 1
ATOM 946 C C . VAL A 1 118 ? 4.740 -10.723 -15.842 1.00 81.69 118 VAL A C 1
ATOM 948 O O . VAL A 1 118 ? 4.997 -10.501 -17.027 1.00 81.69 118 VAL A O 1
ATOM 951 N N . ILE A 1 119 ? 5.368 -10.088 -14.849 1.00 81.38 119 ILE A N 1
ATOM 952 C CA . ILE A 1 119 ? 6.404 -9.069 -15.064 1.00 81.38 119 ILE A CA 1
ATOM 953 C C . ILE A 1 119 ? 7.629 -9.673 -15.760 1.00 81.38 119 ILE A C 1
ATOM 955 O O . ILE A 1 119 ? 8.155 -9.054 -16.682 1.00 81.38 119 ILE A O 1
ATOM 959 N N . GLU A 1 120 ? 8.064 -10.871 -15.353 1.00 77.00 120 GLU A N 1
ATOM 960 C CA . GLU A 1 120 ? 9.196 -11.569 -15.976 1.00 77.00 120 GLU A CA 1
ATOM 961 C C . GLU A 1 120 ? 8.902 -11.952 -17.435 1.00 77.00 120 GLU A C 1
ATOM 963 O O . GLU A 1 120 ? 9.772 -11.849 -18.298 1.00 77.00 120 GLU A O 1
ATOM 968 N N . ARG A 1 121 ? 7.674 -12.404 -17.720 1.00 74.06 121 ARG A N 1
ATOM 969 C CA . ARG A 1 121 ? 7.318 -13.001 -19.016 1.00 74.06 121 ARG A CA 1
ATOM 970 C C . ARG A 1 121 ? 6.810 -12.015 -20.061 1.00 74.06 121 ARG A C 1
ATOM 972 O O . ARG A 1 121 ? 6.989 -12.282 -21.246 1.00 74.06 121 ARG A O 1
ATOM 979 N N . VAL A 1 122 ? 6.142 -10.937 -19.654 1.00 74.44 122 VAL A N 1
ATOM 980 C CA . VAL A 1 122 ? 5.463 -10.019 -20.582 1.00 74.44 122 VAL A CA 1
ATOM 981 C C . VAL A 1 122 ? 6.117 -8.647 -20.551 1.00 74.44 122 VAL A C 1
ATOM 983 O O . VAL A 1 122 ? 6.750 -8.246 -21.522 1.00 74.44 122 VAL A O 1
ATOM 986 N N . SER A 1 123 ? 5.934 -7.908 -19.457 1.00 71.56 123 SER A N 1
ATOM 987 C CA . SER A 1 123 ? 6.513 -6.582 -19.222 1.00 71.56 123 SER A CA 1
ATOM 988 C C . SER A 1 123 ? 5.981 -6.024 -17.901 1.00 71.56 123 SER A C 1
ATOM 990 O O . SER A 1 123 ? 4.873 -6.358 -17.473 1.00 71.56 123 SER A O 1
ATOM 992 N N . TYR A 1 124 ? 6.742 -5.113 -17.291 1.00 70.50 124 TYR A N 1
ATOM 993 C CA . TYR A 1 124 ? 6.361 -4.372 -16.087 1.00 70.50 124 TYR A CA 1
ATOM 994 C C . TYR A 1 124 ? 4.953 -3.769 -16.188 1.00 70.50 124 TYR A C 1
ATOM 996 O O . TYR A 1 124 ? 4.135 -3.975 -15.302 1.00 70.50 124 TYR A O 1
ATOM 1004 N N . GLN A 1 125 ? 4.636 -3.086 -17.291 1.00 73.00 125 GLN A N 1
ATOM 1005 C CA . GLN A 1 125 ? 3.350 -2.395 -17.450 1.00 73.00 125 GLN A CA 1
ATOM 1006 C C . GLN A 1 125 ? 2.166 -3.366 -17.473 1.00 73.00 125 GLN A C 1
ATOM 1008 O O . GLN A 1 125 ? 1.130 -3.088 -16.877 1.00 73.00 125 GLN A O 1
ATOM 1013 N N . TYR A 1 126 ? 2.337 -4.527 -18.111 1.00 65.00 126 TYR A N 1
ATOM 1014 C CA . TYR A 1 126 ? 1.294 -5.547 -18.183 1.00 65.00 126 TYR A CA 1
ATOM 1015 C C . TYR A 1 126 ? 1.049 -6.216 -16.829 1.00 65.00 126 TYR A C 1
ATOM 1017 O O . TYR A 1 126 ? -0.101 -6.492 -16.517 1.00 65.00 126 TYR A O 1
ATOM 1025 N N . GLY A 1 127 ? 2.083 -6.394 -16.000 1.00 64.12 127 GLY A N 1
ATOM 1026 C CA . GLY A 1 127 ? 1.935 -6.961 -14.653 1.00 64.12 127 GLY A CA 1
ATOM 1027 C C . GLY A 1 127 ? 1.234 -6.057 -13.632 1.00 64.12 127 GLY A C 1
ATOM 1028 O O . GLY A 1 127 ? 0.857 -6.536 -12.569 1.00 64.12 127 GLY A O 1
ATOM 1029 N N . PHE A 1 128 ? 1.064 -4.761 -13.923 1.00 66.12 128 PHE A N 1
ATOM 1030 C CA . PHE A 1 128 ? 0.245 -3.852 -13.106 1.00 66.12 128 PHE A CA 1
ATOM 1031 C C . PHE A 1 128 ? -1.163 -3.626 -13.677 1.00 66.12 128 PHE A C 1
ATOM 1033 O O . PHE A 1 128 ? -2.025 -3.113 -12.965 1.00 66.12 128 PHE A O 1
ATOM 1040 N N . LEU A 1 129 ? -1.395 -3.973 -14.946 1.00 67.44 129 LEU A N 1
ATOM 1041 C CA . LEU A 1 129 ? -2.676 -3.801 -15.642 1.00 67.44 129 LEU A CA 1
ATOM 1042 C C . LEU A 1 129 ? -3.562 -5.056 -15.593 1.00 67.44 129 LEU A C 1
ATOM 1044 O O . LEU A 1 129 ? -4.785 -4.916 -15.633 1.00 67.44 129 LEU A O 1
ATOM 1048 N N . TYR A 1 130 ? -2.950 -6.241 -15.519 1.00 57.25 130 TYR A N 1
ATOM 1049 C CA . TYR A 1 130 ? -3.591 -7.560 -15.484 1.00 57.25 130 TYR A CA 1
ATOM 1050 C C . TYR A 1 130 ? -3.176 -8.330 -14.231 1.00 57.25 130 TYR A C 1
ATOM 1052 O O . TYR A 1 130 ? -4.050 -9.031 -13.675 1.00 57.25 130 TYR A O 1
#